Protein AF-A0A2U9B6N7-F1 (afdb_monomer_lite)

Structure (mmCIF, N/CA/C/O backbone):
data_AF-A0A2U9B6N7-F1
#
_entry.id   AF-A0A2U9B6N7-F1
#
loop_
_atom_site.group_PDB
_atom_site.id
_atom_site.type_symbol
_atom_site.label_atom_id
_atom_site.label_alt_id
_atom_site.label_comp_id
_atom_site.label_asym_id
_atom_site.label_entity_id
_atom_site.label_seq_id
_atom_site.pdbx_PDB_ins_code
_atom_site.Cartn_x
_atom_site.Cartn_y
_atom_site.Cartn_z
_atom_site.occupancy
_atom_site.B_iso_or_equiv
_atom_site.auth_seq_id
_atom_site.auth_comp_id
_atom_site.auth_asym_id
_atom_site.auth_atom_id
_atom_site.pdbx_PDB_model_num
ATOM 1 N N . MET A 1 1 ? -20.238 10.735 61.712 1.00 56.22 1 MET A N 1
ATOM 2 C CA . MET A 1 1 ? -18.862 10.728 61.183 1.00 56.22 1 MET A CA 1
ATOM 3 C C . MET A 1 1 ? -18.743 9.948 59.866 1.00 56.22 1 MET A C 1
ATOM 5 O O . MET A 1 1 ? -18.235 10.516 58.925 1.00 56.22 1 MET A O 1
ATOM 9 N N . HIS A 1 2 ? -19.277 8.726 59.703 1.00 74.12 2 HIS A N 1
ATOM 10 C CA . HIS A 1 2 ? -19.082 7.949 58.452 1.00 74.12 2 HIS A CA 1
ATOM 11 C C . HIS A 1 2 ? -19.764 8.511 57.175 1.00 74.12 2 HIS A C 1
ATOM 13 O O . HIS A 1 2 ? -19.309 8.262 56.062 1.00 74.12 2 HIS A O 1
ATOM 19 N N . TRP A 1 3 ? -20.849 9.276 57.319 1.00 66.62 3 TRP A N 1
ATOM 20 C CA . TRP A 1 3 ? -21.621 9.806 56.185 1.00 66.62 3 TRP A CA 1
ATOM 21 C C . TRP A 1 3 ? -20.967 11.002 55.481 1.00 66.62 3 TRP A C 1
ATOM 23 O O . TRP A 1 3 ? -21.223 11.229 54.301 1.00 66.62 3 TRP A O 1
ATOM 33 N N . GLU A 1 4 ? -20.111 11.747 56.179 1.00 82.00 4 GLU A N 1
ATOM 34 C CA . GLU A 1 4 ? -19.397 12.893 55.603 1.00 82.00 4 GLU A CA 1
ATOM 35 C C . GLU A 1 4 ? -18.281 12.420 54.666 1.00 82.00 4 GLU A C 1
ATOM 37 O O . GLU A 1 4 ? -18.179 12.917 53.545 1.00 82.00 4 GLU A O 1
ATOM 42 N N . ASP A 1 5 ? -17.544 11.378 55.062 1.00 85.56 5 ASP A N 1
ATOM 43 C CA . ASP A 1 5 ? -16.516 10.742 54.228 1.00 85.56 5 ASP A CA 1
ATOM 44 C C . ASP A 1 5 ? -17.114 10.113 52.960 1.00 85.56 5 ASP A C 1
ATOM 46 O O . ASP A 1 5 ? -16.542 10.210 51.872 1.00 85.56 5 ASP A O 1
ATOM 50 N N . LEU A 1 6 ? -18.297 9.495 53.073 1.00 87.06 6 LEU A N 1
ATOM 51 C CA . LEU A 1 6 ? -18.994 8.917 51.924 1.00 87.06 6 LEU A CA 1
ATOM 52 C C . LEU A 1 6 ? -19.470 10.005 50.951 1.00 87.06 6 LEU A C 1
ATOM 54 O O . LEU A 1 6 ? -19.265 9.870 49.746 1.00 87.06 6 LEU A O 1
ATOM 58 N N . SER A 1 7 ? -20.044 11.099 51.459 1.00 85.62 7 SER A N 1
ATOM 59 C CA . SER A 1 7 ? -20.439 12.246 50.631 1.00 85.62 7 SER A CA 1
ATOM 60 C C . SER A 1 7 ? -19.244 12.894 49.932 1.00 85.62 7 SER A C 1
ATOM 62 O O . SER A 1 7 ? -19.334 13.221 48.750 1.00 85.62 7 SER A O 1
ATOM 64 N N . GLN A 1 8 ? -18.104 13.032 50.618 1.00 88.25 8 GLN A N 1
ATOM 65 C CA . GLN A 1 8 ? -16.874 13.532 49.998 1.00 88.25 8 GLN A CA 1
ATOM 66 C C . GLN A 1 8 ? -16.381 12.599 48.889 1.00 88.25 8 GLN A C 1
ATOM 68 O O . GLN A 1 8 ? -16.029 13.065 47.806 1.00 88.25 8 GLN A O 1
ATOM 73 N N . ARG A 1 9 ? -16.424 11.280 49.112 1.00 88.94 9 ARG A N 1
ATOM 74 C CA . ARG A 1 9 ? -16.011 10.293 48.110 1.00 88.94 9 ARG A CA 1
ATOM 75 C C . ARG A 1 9 ? -16.927 10.270 46.886 1.00 88.94 9 ARG A C 1
ATOM 77 O O . ARG A 1 9 ? -16.434 10.096 45.774 1.00 88.94 9 ARG A O 1
ATOM 84 N N . ILE A 1 10 ? -18.234 10.449 47.073 1.00 90.44 10 ILE A N 1
ATOM 85 C CA . ILE A 1 10 ? -19.200 10.552 45.969 1.00 90.44 10 ILE A CA 1
ATOM 86 C C . ILE A 1 10 ? -18.919 11.814 45.145 1.00 90.44 10 ILE A C 1
ATOM 88 O O . ILE A 1 10 ? -18.762 11.714 43.931 1.00 90.44 10 ILE A O 1
ATOM 92 N N . ALA A 1 11 ? -18.747 12.968 45.795 1.00 92.50 11 ALA A N 1
ATOM 93 C CA . ALA A 1 11 ? -18.439 14.222 45.107 1.00 92.50 11 ALA A CA 1
ATOM 94 C C . ALA A 1 11 ? -17.111 14.156 44.325 1.00 92.50 11 ALA A C 1
ATOM 96 O O . ALA A 1 11 ? -16.994 14.696 43.224 1.00 92.50 11 ALA A O 1
ATOM 97 N N . GLU A 1 12 ? -16.106 13.467 44.867 1.00 93.00 12 GLU A N 1
ATOM 98 C CA . GLU A 1 12 ? -14.826 13.255 44.188 1.00 93.00 12 GLU A CA 1
ATOM 99 C C . GLU A 1 12 ? -14.963 12.357 42.947 1.00 93.00 12 GLU A C 1
ATOM 101 O O . GLU A 1 12 ? -14.385 12.654 41.897 1.00 93.00 12 GLU A O 1
ATOM 106 N N . LEU A 1 13 ? -15.767 11.293 43.036 1.00 89.12 13 LEU A N 1
ATOM 107 C CA . LEU A 1 13 ? -16.041 10.399 41.909 1.00 89.12 13 LEU A CA 1
ATOM 108 C C . LEU A 1 13 ? -16.850 11.092 40.806 1.00 89.12 13 LEU A C 1
ATOM 110 O O . LEU A 1 13 ? -16.505 10.963 39.631 1.00 89.12 13 LEU A O 1
ATOM 114 N N . GLU A 1 14 ? -17.867 11.874 41.166 1.00 89.31 14 GLU A N 1
ATOM 115 C CA . GLU A 1 14 ? -18.653 12.665 40.210 1.00 89.31 14 GLU A CA 1
ATOM 116 C C . GLU A 1 14 ? -17.779 13.694 39.484 1.00 89.31 14 GLU A C 1
ATOM 118 O O . GLU A 1 14 ? -17.882 13.860 38.265 1.00 89.31 14 GLU A O 1
ATOM 123 N N . LYS A 1 15 ? -16.848 14.336 40.202 1.00 93.00 15 LYS A N 1
ATOM 124 C CA . LYS A 1 15 ? -15.884 15.269 39.609 1.00 93.00 15 LYS A CA 1
ATOM 125 C C . LYS A 1 15 ? -14.954 14.572 38.612 1.00 93.00 15 LYS A C 1
ATOM 127 O O . LYS A 1 15 ? -14.756 15.084 37.510 1.00 93.00 15 LYS A O 1
ATOM 132 N N . GLN A 1 16 ? -14.418 13.399 38.957 1.00 85.06 16 GLN A N 1
ATOM 133 C CA . GLN A 1 16 ? -13.582 12.619 38.037 1.00 85.06 16 GLN A CA 1
ATOM 134 C C . GLN A 1 16 ? -14.352 12.154 36.797 1.00 85.06 16 GLN A C 1
ATOM 136 O O . GLN A 1 16 ? -13.809 12.168 35.687 1.00 85.06 16 GLN A O 1
ATOM 141 N N . GLU A 1 17 ? -15.613 11.750 36.955 1.00 85.19 17 GLU A N 1
ATOM 142 C CA . GLU A 1 17 ? -16.447 11.344 35.827 1.00 85.19 17 GLU A CA 1
ATOM 143 C C . GLU A 1 17 ? -16.736 12.528 34.896 1.00 85.19 17 GLU A C 1
ATOM 145 O O . GLU A 1 17 ? -16.631 12.397 33.671 1.00 85.19 17 GLU A O 1
ATOM 150 N N . GLN A 1 18 ? -17.014 13.703 35.464 1.00 85.19 18 GLN A N 1
ATOM 151 C CA . GLN A 1 18 ? -17.236 14.921 34.696 1.00 85.19 18 GLN A CA 1
ATOM 152 C C . GLN A 1 18 ? -15.977 15.339 33.926 1.00 85.19 18 GLN A C 1
ATOM 154 O O . GLN A 1 18 ? -16.055 15.610 32.729 1.00 85.19 18 GLN A O 1
ATOM 159 N N . GLU A 1 19 ? -14.798 15.294 34.552 1.00 85.56 19 GLU A N 1
ATOM 160 C CA . GLU A 1 19 ? -13.525 15.558 33.869 1.00 85.56 19 GLU A CA 1
ATOM 161 C C . GLU A 1 19 ? -13.250 14.554 32.739 1.00 85.56 19 GLU A C 1
ATOM 163 O O . GLU A 1 19 ? -12.791 14.942 31.660 1.00 85.56 19 GLU A O 1
ATOM 168 N N . ARG A 1 20 ? -13.569 13.265 32.930 1.00 81.81 20 ARG A N 1
ATOM 169 C CA . ARG A 1 20 ? -13.473 12.258 31.859 1.00 81.81 20 ARG A CA 1
ATOM 170 C C . ARG A 1 20 ? -14.426 12.551 30.703 1.00 81.81 20 ARG A C 1
ATOM 172 O O . ARG A 1 20 ? -14.023 12.397 29.549 1.00 81.81 20 ARG A O 1
ATOM 179 N N . ARG A 1 21 ? -15.667 12.956 30.988 1.00 80.31 21 ARG A N 1
ATOM 180 C CA . ARG A 1 21 ? -16.658 13.312 29.958 1.00 80.31 21 ARG A CA 1
ATOM 181 C C . ARG A 1 21 ? -16.218 14.538 29.166 1.00 80.31 21 ARG A C 1
ATOM 183 O O . ARG A 1 21 ? -16.304 14.512 27.943 1.00 80.31 21 ARG A O 1
ATOM 190 N N . GLU A 1 22 ? -15.697 15.568 29.826 1.00 82.44 22 GLU A N 1
ATOM 191 C CA . GLU A 1 22 ? -15.183 16.762 29.147 1.00 82.44 22 GLU A CA 1
ATOM 192 C C . GLU A 1 22 ? -13.950 16.444 28.286 1.00 82.44 22 GLU A C 1
ATOM 194 O O . GLU A 1 22 ? -13.902 16.830 27.119 1.00 82.44 22 GLU A O 1
ATOM 199 N N . ARG A 1 23 ? -13.002 15.630 28.775 1.00 78.81 23 ARG A N 1
ATOM 200 C CA . ARG A 1 23 ? -11.860 15.170 27.956 1.00 78.81 23 ARG A CA 1
ATOM 201 C C . ARG A 1 23 ? -12.298 14.363 26.731 1.00 78.81 23 ARG A C 1
ATOM 203 O O . ARG A 1 23 ? -11.727 14.528 25.655 1.00 78.81 23 ARG A O 1
ATOM 210 N N . ALA A 1 24 ? -13.317 13.513 26.871 1.00 76.81 24 ALA A N 1
ATOM 211 C CA . ALA A 1 24 ? -13.863 12.744 25.754 1.00 76.81 24 ALA A CA 1
ATOM 212 C C . ALA A 1 24 ? -14.552 13.640 24.709 1.00 76.81 24 ALA A C 1
ATOM 214 O O . ALA A 1 24 ? -14.379 13.421 23.510 1.00 76.81 24 ALA A O 1
ATOM 215 N N . LYS A 1 25 ? -15.283 14.678 25.144 1.00 80.94 25 LYS A N 1
ATOM 216 C CA . LYS A 1 25 ? -15.887 15.675 24.244 1.00 80.94 25 LYS A CA 1
ATOM 217 C C . LYS A 1 25 ? -14.822 16.450 23.470 1.00 80.94 25 LYS A C 1
ATOM 219 O O . LYS A 1 25 ? -14.916 16.531 22.248 1.00 80.94 25 LYS A O 1
ATOM 224 N N . VAL A 1 26 ? -13.783 16.944 24.151 1.00 75.81 26 VAL A N 1
ATOM 225 C CA . VAL A 1 26 ? -12.665 17.666 23.513 1.00 75.81 26 VAL A CA 1
ATOM 226 C C . VAL A 1 26 ? -11.971 16.783 22.472 1.00 75.81 26 VAL A C 1
ATOM 228 O O . VAL A 1 26 ? -11.793 17.209 21.332 1.00 75.81 26 VAL A O 1
ATOM 231 N N . SER A 1 27 ? -11.684 15.522 22.815 1.00 72.12 27 SER A N 1
ATOM 232 C CA . SER A 1 27 ? -11.097 14.549 21.883 1.00 72.12 27 SER A CA 1
ATOM 233 C C . SER A 1 27 ? -11.971 14.332 20.641 1.00 72.12 27 SER A C 1
ATOM 235 O O . SER A 1 27 ? -11.459 14.295 19.524 1.00 72.12 27 SER A O 1
ATOM 237 N N . HIS A 1 28 ? -13.290 14.208 20.815 1.00 73.56 28 HIS A N 1
ATOM 238 C CA . HIS A 1 28 ? -14.216 13.979 19.706 1.00 73.56 28 HIS A CA 1
ATOM 239 C C . HIS A 1 28 ? -14.343 15.210 18.794 1.00 73.56 28 HIS A C 1
ATOM 241 O O . HIS A 1 28 ? -14.429 15.078 17.572 1.00 73.56 28 HIS A O 1
ATOM 247 N N . GLU A 1 29 ? -14.327 16.422 19.351 1.00 73.44 29 GLU A N 1
ATOM 248 C CA . GLU A 1 29 ? -14.335 17.639 18.539 1.00 73.44 29 GLU A CA 1
ATOM 249 C C . GLU A 1 29 ? -13.024 17.846 17.767 1.00 73.44 29 GLU A C 1
ATOM 251 O O . GLU A 1 29 ? -13.049 18.274 16.612 1.00 73.44 29 GLU A O 1
ATOM 256 N N . GLU A 1 30 ? -11.870 17.548 18.370 1.00 75.38 30 GLU A N 1
ATOM 257 C CA . GLU A 1 30 ? -10.572 17.592 17.685 1.00 75.38 30 GLU A CA 1
ATOM 258 C C . GLU A 1 30 ? -10.504 16.586 16.532 1.00 75.38 30 GLU A C 1
ATOM 260 O O . GLU A 1 30 ? -10.050 16.925 15.436 1.00 75.38 30 GLU A O 1
ATOM 265 N N . GLU A 1 31 ? -11.015 15.374 16.739 1.00 75.94 31 GLU A N 1
ATOM 266 C CA . GLU A 1 31 ? -11.088 14.345 15.705 1.00 75.94 31 GLU A CA 1
ATOM 267 C C . GLU A 1 31 ? -12.045 14.748 14.574 1.00 75.94 31 GLU A C 1
ATOM 269 O O . GLU A 1 31 ? -11.700 14.633 13.396 1.00 75.94 31 GLU A O 1
ATOM 274 N N . GLN A 1 32 ? -13.192 15.356 14.896 1.00 73.38 32 GLN A N 1
ATOM 275 C CA . GLN A 1 32 ? -14.078 15.948 13.891 1.00 73.38 32 GLN A CA 1
ATOM 276 C C . GLN A 1 32 ? -13.417 17.090 13.109 1.00 73.38 32 GLN A C 1
ATOM 278 O O . GLN A 1 32 ? -13.633 17.205 11.901 1.00 73.38 32 GLN A O 1
ATOM 283 N N . ARG A 1 33 ? -12.613 17.943 13.757 1.00 75.44 33 ARG A N 1
ATOM 284 C CA . ARG A 1 33 ? -11.852 19.005 13.074 1.00 75.44 33 ARG A CA 1
ATOM 285 C C . ARG A 1 33 ? -10.797 18.410 12.137 1.00 75.44 33 ARG A C 1
ATOM 287 O O . ARG A 1 33 ? -10.686 18.864 10.998 1.00 75.44 33 ARG A O 1
ATOM 294 N N . ARG A 1 34 ? -10.090 17.358 12.563 1.00 77.69 34 ARG A N 1
ATOM 295 C CA . ARG A 1 34 ? -9.124 16.620 11.727 1.00 77.69 34 ARG A CA 1
ATOM 296 C C . ARG A 1 34 ? -9.793 15.960 10.522 1.00 77.69 34 ARG A C 1
ATOM 298 O O . ARG A 1 34 ? -9.298 16.102 9.407 1.00 77.69 34 ARG A O 1
ATOM 305 N N . LEU A 1 35 ? -10.940 15.310 10.718 1.00 75.94 35 LEU A N 1
ATOM 306 C CA . LEU A 1 35 ? -11.709 14.689 9.636 1.00 75.94 35 LEU A CA 1
ATOM 307 C C . LEU A 1 35 ? -12.250 15.729 8.648 1.00 75.94 35 LEU A C 1
ATOM 309 O O . LEU A 1 35 ? -12.156 15.527 7.440 1.00 75.94 35 LEU A O 1
ATOM 313 N N . LYS A 1 36 ? -12.746 16.877 9.127 1.00 78.31 36 LYS A N 1
ATOM 314 C CA . LYS A 1 36 ? -13.162 17.991 8.256 1.00 78.31 36 LYS A CA 1
ATOM 315 C C . LYS A 1 36 ? -11.995 18.526 7.425 1.00 78.31 36 LYS A C 1
ATOM 317 O O . LYS A 1 36 ? -12.166 18.740 6.228 1.00 78.31 36 LYS A O 1
ATOM 322 N N . LEU A 1 37 ? -10.813 18.691 8.021 1.00 72.94 37 LEU A N 1
ATOM 323 C CA . LEU A 1 37 ? -9.617 19.136 7.301 1.00 72.94 37 LEU A CA 1
ATOM 324 C C . LEU A 1 37 ? -9.179 18.114 6.238 1.00 72.94 37 LEU A C 1
ATOM 326 O O . LEU A 1 37 ? -8.864 18.499 5.116 1.00 72.94 37 LEU A O 1
ATOM 330 N N . LEU A 1 38 ? -9.232 16.816 6.555 1.00 72.69 38 LEU A N 1
ATOM 331 C CA . LEU A 1 38 ? -8.925 15.734 5.615 1.00 72.69 38 LEU A CA 1
ATOM 332 C C . LEU A 1 38 ? -9.915 15.692 4.436 1.00 72.69 38 LEU A C 1
ATOM 334 O O . LEU A 1 38 ? -9.508 15.527 3.286 1.00 72.69 38 LEU A O 1
ATOM 338 N N . VAL A 1 39 ? -11.210 15.891 4.695 1.00 72.88 39 VAL A N 1
ATOM 339 C CA . VAL A 1 39 ? -12.248 15.965 3.650 1.00 72.88 39 VAL A CA 1
ATOM 340 C C . VAL A 1 39 ? -12.062 17.198 2.761 1.00 72.88 39 VAL A C 1
ATOM 342 O O . VAL A 1 39 ? -12.218 17.107 1.546 1.00 72.88 39 VAL A O 1
ATOM 345 N N . VAL A 1 40 ? -11.684 18.347 3.329 1.00 69.12 40 VAL A N 1
ATOM 346 C CA . VAL A 1 40 ? -11.372 19.556 2.547 1.00 69.12 40 VAL A CA 1
ATOM 347 C C . VAL A 1 40 ? -10.118 19.347 1.697 1.00 69.12 40 VAL A C 1
ATOM 349 O O . VAL A 1 40 ? -10.143 19.642 0.505 1.00 69.12 40 VAL A O 1
ATOM 352 N N . PHE A 1 41 ? -9.056 18.767 2.262 1.00 59.50 41 PHE A N 1
ATOM 353 C CA . PHE A 1 41 ? -7.813 18.476 1.542 1.00 59.50 41 PHE A CA 1
ATOM 354 C C . PHE A 1 41 ? -8.037 17.504 0.376 1.00 59.50 41 PHE A C 1
ATOM 356 O O . PHE A 1 41 ? -7.552 17.728 -0.732 1.00 59.50 41 PHE A O 1
ATOM 363 N N . THR A 1 42 ? -8.843 16.462 0.590 1.00 57.47 42 THR A N 1
ATOM 364 C CA . THR A 1 42 ? -9.205 15.513 -0.470 1.00 57.47 42 THR A CA 1
ATOM 365 C C . THR A 1 42 ? -10.103 16.159 -1.528 1.00 57.47 42 THR A C 1
ATOM 367 O O . THR A 1 42 ? -9.828 15.999 -2.714 1.00 57.47 42 THR A O 1
ATOM 370 N N . ARG A 1 43 ? -11.099 16.983 -1.164 1.00 55.12 43 ARG A N 1
ATOM 371 C CA . ARG A 1 43 ? -11.913 17.734 -2.147 1.00 55.12 43 ARG A CA 1
ATOM 372 C C . ARG A 1 43 ? -11.099 18.727 -2.978 1.00 55.12 43 ARG A C 1
ATOM 374 O O . ARG A 1 43 ? -11.343 18.841 -4.180 1.00 55.12 43 ARG A O 1
ATOM 381 N N . GLN A 1 44 ? -10.140 19.419 -2.363 1.00 53.28 44 GLN A N 1
ATOM 382 C CA . GLN A 1 44 ? -9.224 20.336 -3.046 1.00 53.28 44 GLN A CA 1
ATOM 383 C C . GLN A 1 44 ? -8.265 19.572 -3.979 1.00 53.28 44 GLN A C 1
ATOM 385 O O . GLN A 1 44 ? -7.959 20.051 -5.070 1.00 53.28 44 GLN A O 1
ATOM 390 N N . GLY A 1 45 ? -7.838 18.364 -3.591 1.00 52.91 45 GLY A N 1
ATOM 391 C CA . GLY A 1 45 ? -7.035 17.461 -4.421 1.00 52.91 45 GLY A CA 1
ATOM 392 C C . GLY A 1 45 ? -7.794 16.892 -5.624 1.00 52.91 45 GLY A C 1
ATOM 393 O O . GLY A 1 45 ? -7.226 16.803 -6.707 1.00 52.91 45 GLY A O 1
ATOM 394 N N . PHE A 1 46 ? -9.092 16.597 -5.476 1.00 46.94 46 PHE A N 1
ATOM 395 C CA . PHE A 1 46 ? -9.946 16.119 -6.574 1.00 46.94 46 PHE A CA 1
ATOM 396 C C . PHE A 1 46 ? -10.319 17.213 -7.592 1.00 46.94 46 PHE A C 1
ATOM 398 O O . PHE A 1 46 ? -10.592 16.890 -8.738 1.00 46.94 46 PHE A O 1
ATOM 405 N N . HIS A 1 47 ? -10.290 18.503 -7.231 1.00 46.72 47 HIS A N 1
ATOM 406 C CA . HIS A 1 47 ? -10.474 19.598 -8.205 1.00 46.72 47 HIS A CA 1
ATOM 407 C C . HIS A 1 47 ? -9.167 20.031 -8.887 1.00 46.72 47 HIS A C 1
ATOM 409 O O . HIS A 1 47 ? -9.200 20.776 -9.862 1.00 46.72 47 HIS A O 1
ATOM 415 N N . ASN A 1 48 ? -8.017 19.535 -8.421 1.00 49.94 48 ASN A N 1
ATOM 416 C CA . ASN A 1 48 ? -6.730 19.672 -9.097 1.00 49.94 48 ASN A CA 1
ATOM 417 C C . ASN A 1 48 ? -6.413 18.401 -9.888 1.00 49.94 48 ASN A C 1
ATOM 419 O O . ASN A 1 48 ? -5.329 17.824 -9.767 1.00 49.94 48 ASN A O 1
ATOM 423 N N . HIS A 1 49 ? -7.332 17.989 -10.764 1.00 46.59 49 HIS A N 1
ATOM 424 C CA . HIS A 1 49 ? -6.906 17.302 -11.974 1.00 46.59 49 HIS A CA 1
ATOM 425 C C . HIS A 1 49 ? -6.005 18.289 -12.715 1.00 46.59 49 HIS A C 1
ATOM 427 O O . HIS A 1 49 ? -6.471 19.141 -13.467 1.00 46.59 49 HIS A O 1
ATOM 433 N N . ARG A 1 50 ? -4.702 18.241 -12.411 1.00 49.09 50 ARG A N 1
ATOM 434 C CA . ARG A 1 50 ? -3.664 18.884 -13.203 1.00 49.09 50 ARG A CA 1
ATOM 435 C C . ARG A 1 50 ? -3.955 18.433 -14.626 1.00 49.09 50 ARG A C 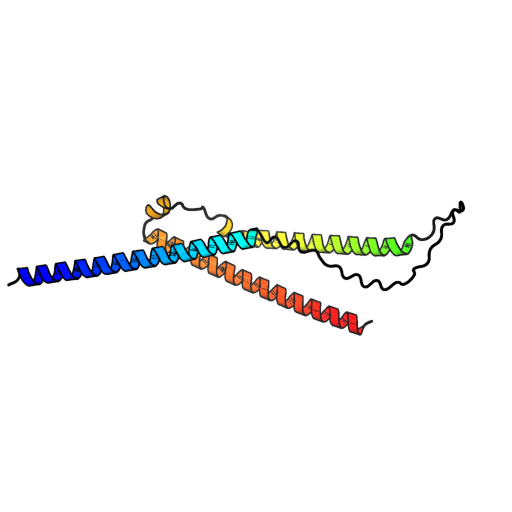1
ATOM 437 O O . ARG A 1 50 ? -3.719 17.272 -14.956 1.00 49.09 50 ARG A O 1
ATOM 444 N N . ASN A 1 51 ? -4.482 19.333 -15.450 1.00 53.59 51 ASN A N 1
ATOM 445 C CA . ASN A 1 51 ? -4.314 19.244 -16.886 1.00 53.59 51 ASN A CA 1
ATOM 446 C C . ASN A 1 51 ? -2.809 19.361 -17.083 1.00 53.59 51 ASN A C 1
ATOM 448 O O . ASN A 1 51 ? -2.272 20.454 -17.242 1.00 53.59 51 ASN A O 1
ATOM 452 N N . LEU A 1 52 ? -2.117 18.234 -16.919 1.00 57.38 52 LEU A N 1
ATOM 453 C CA . LEU A 1 52 ? -0.706 18.099 -17.182 1.00 57.38 52 LEU A CA 1
ATOM 454 C C . LEU A 1 52 ? -0.604 18.187 -18.704 1.00 57.38 52 LEU A C 1
ATOM 456 O O . LEU A 1 52 ? -0.555 17.180 -19.403 1.00 57.38 52 LEU A O 1
ATOM 460 N N . GLN A 1 53 ? -0.692 19.412 -19.224 1.00 60.28 53 GLN A N 1
ATOM 461 C CA . GLN A 1 53 ? -0.267 19.715 -20.571 1.00 60.28 53 GLN A CA 1
ATOM 462 C C . GLN A 1 53 ? 1.207 19.339 -20.590 1.00 60.28 53 GLN A C 1
ATOM 464 O O . GLN A 1 53 ? 2.045 19.981 -19.959 1.00 60.28 53 GLN A O 1
ATOM 469 N N . LEU A 1 54 ? 1.493 18.199 -21.211 1.00 59.06 54 LEU A N 1
ATOM 470 C CA . LEU A 1 54 ? 2.846 17.785 -21.516 1.00 59.06 54 LEU A CA 1
ATOM 471 C C . LEU A 1 54 ? 3.400 18.860 -22.448 1.00 59.06 54 LEU A C 1
ATOM 473 O O . LEU A 1 54 ? 3.091 18.874 -23.639 1.00 59.06 54 LEU A O 1
ATOM 477 N N . CYS A 1 55 ? 4.158 19.801 -21.891 1.00 50.69 55 CYS A N 1
ATOM 478 C CA . CYS A 1 55 ? 4.918 20.755 -22.677 1.00 50.69 55 CYS A CA 1
ATOM 479 C C . CYS A 1 55 ? 6.012 19.966 -23.398 1.00 50.69 55 CYS A C 1
ATOM 481 O O . CYS A 1 55 ? 7.102 19.761 -22.866 1.00 50.69 55 CYS A O 1
ATOM 483 N N . PHE A 1 56 ? 5.709 19.484 -24.601 1.00 49.97 56 PHE A N 1
ATOM 484 C CA . PHE A 1 56 ? 6.734 19.062 -25.540 1.00 49.97 56 PHE A CA 1
ATOM 485 C C . PHE A 1 56 ? 7.507 20.315 -25.938 1.00 49.97 56 PHE A C 1
ATOM 487 O O . PHE A 1 56 ? 7.046 21.112 -26.752 1.00 49.97 56 PHE A O 1
ATOM 494 N N . ILE A 1 57 ? 8.676 20.513 -25.335 1.00 49.25 57 ILE A N 1
ATOM 495 C CA . ILE A 1 57 ? 9.645 21.487 -25.828 1.00 49.25 57 ILE A CA 1
ATOM 496 C C . ILE A 1 57 ? 10.250 20.858 -27.080 1.00 49.25 57 ILE A C 1
ATOM 498 O O . ILE A 1 57 ? 11.259 20.158 -27.020 1.00 49.25 57 ILE A O 1
ATOM 502 N N . ASN A 1 58 ? 9.585 21.060 -28.214 1.00 46.38 58 ASN A N 1
ATOM 503 C CA . ASN A 1 58 ? 10.196 20.802 -29.499 1.00 46.38 58 ASN A CA 1
ATOM 504 C C . ASN A 1 58 ? 11.206 21.925 -29.748 1.00 46.38 58 ASN A C 1
ATOM 506 O O . ASN A 1 58 ? 10.833 23.015 -30.170 1.00 46.38 58 ASN A O 1
ATOM 510 N N . LYS A 1 59 ? 12.485 21.683 -29.449 1.00 51.28 59 LYS A N 1
ATOM 511 C CA . LYS A 1 59 ? 13.575 22.502 -29.990 1.00 51.28 59 LYS A CA 1
ATOM 512 C C . LYS A 1 59 ? 13.820 22.073 -31.439 1.00 51.28 59 LYS A C 1
ATOM 514 O O . LYS A 1 59 ? 14.866 21.515 -31.749 1.00 51.28 59 LYS A O 1
ATOM 519 N N . SER A 1 60 ? 12.831 22.264 -32.308 1.00 46.88 60 SER A N 1
ATOM 520 C CA . SER A 1 60 ? 13.102 22.333 -33.741 1.00 46.88 60 SER A CA 1
ATOM 521 C C . SER A 1 60 ? 13.535 23.760 -34.018 1.00 46.88 60 SER A C 1
ATOM 523 O O . SER A 1 60 ? 12.711 24.629 -34.278 1.00 46.88 60 SER A O 1
ATOM 525 N N . ASP A 1 61 ? 14.832 23.986 -33.864 1.00 46.19 61 ASP A N 1
ATOM 526 C CA . ASP A 1 61 ? 15.515 25.073 -34.542 1.00 46.19 61 ASP A CA 1
ATOM 527 C C . ASP A 1 61 ? 15.602 24.647 -36.013 1.00 46.19 61 ASP A C 1
ATOM 529 O O . ASP A 1 61 ? 16.350 23.735 -36.367 1.00 46.19 61 ASP A O 1
ATOM 533 N N . SER A 1 62 ? 14.701 25.166 -36.836 1.00 44.53 62 SER A N 1
ATOM 534 C CA . SER A 1 62 ? 14.784 25.054 -38.289 1.00 44.53 62 SER A CA 1
ATOM 535 C C . SER A 1 62 ? 14.273 26.371 -38.836 1.00 44.53 62 SER A C 1
ATOM 537 O O . SER A 1 62 ? 13.067 26.588 -38.952 1.00 44.53 62 SER A O 1
ATOM 539 N N . GLU A 1 63 ? 15.232 27.258 -39.064 1.00 45.53 63 GLU A N 1
ATOM 540 C CA . GLU A 1 63 ? 15.097 28.475 -39.848 1.00 45.53 63 GLU A CA 1
ATOM 541 C C . GLU A 1 63 ? 14.489 28.140 -41.219 1.00 45.53 63 GLU A C 1
ATOM 543 O O . GLU A 1 63 ? 14.836 27.118 -41.811 1.00 45.53 63 GLU A O 1
ATOM 548 N N . ASP A 1 64 ? 13.508 28.938 -41.646 1.00 40.12 64 ASP A N 1
ATOM 549 C CA . ASP A 1 64 ? 13.427 29.552 -42.980 1.00 40.12 64 ASP A CA 1
ATOM 550 C C . ASP A 1 64 ? 12.037 30.191 -43.152 1.00 40.12 64 ASP A C 1
ATOM 552 O O . ASP A 1 64 ? 11.038 29.547 -43.478 1.00 40.12 64 ASP A O 1
ATOM 556 N N . GLU A 1 65 ? 11.986 31.498 -42.894 1.00 45.19 65 GLU A N 1
ATOM 557 C CA . GLU A 1 65 ? 10.978 32.412 -43.428 1.00 45.19 65 GLU A CA 1
ATOM 558 C C . GLU A 1 65 ? 11.508 32.935 -44.766 1.00 45.19 65 GLU A C 1
ATOM 560 O O . GLU A 1 65 ? 12.463 33.704 -44.774 1.00 45.19 65 GLU A O 1
ATOM 565 N N . GLU A 1 66 ? 10.885 32.561 -45.882 1.00 40.97 66 GLU A N 1
ATOM 566 C CA . GLU A 1 66 ? 10.585 33.520 -46.949 1.00 40.97 66 GLU A CA 1
ATOM 567 C C . GLU A 1 66 ? 9.536 32.949 -47.911 1.00 40.97 66 GLU A C 1
ATOM 569 O O . GLU A 1 66 ? 9.636 31.835 -48.428 1.00 40.97 66 GLU A O 1
ATOM 574 N N . GLY A 1 67 ? 8.469 33.723 -48.104 1.00 35.38 67 GLY A N 1
ATOM 575 C CA . GLY A 1 67 ? 7.313 33.337 -48.894 1.00 35.38 67 GLY A CA 1
ATOM 576 C C . GLY A 1 67 ? 7.527 33.375 -50.406 1.00 35.38 67 GLY A C 1
ATOM 577 O O . GLY A 1 67 ? 8.433 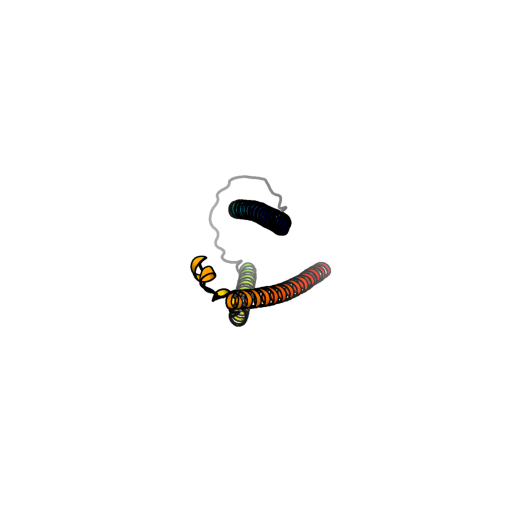34.010 -50.931 1.00 35.38 67 GLY A O 1
ATOM 578 N N . SER A 1 68 ? 6.609 32.739 -51.127 1.00 31.95 68 SER A N 1
ATOM 579 C CA . SER A 1 68 ? 5.837 33.341 -52.224 1.00 31.95 68 SER A CA 1
ATOM 580 C C . SER A 1 68 ? 5.090 32.251 -52.987 1.00 31.95 68 SER A C 1
ATOM 582 O O . SER A 1 68 ? 5.621 31.192 -53.317 1.00 31.95 68 SER A O 1
ATOM 584 N N . ASP A 1 69 ? 3.819 32.525 -53.259 1.00 39.75 69 ASP A N 1
ATOM 585 C CA . ASP A 1 69 ? 2.981 31.755 -54.165 1.00 39.75 69 ASP A CA 1
ATOM 586 C C . ASP A 1 69 ? 3.661 31.531 -55.523 1.00 39.75 69 ASP A C 1
ATOM 588 O O . ASP A 1 69 ? 4.003 32.480 -56.227 1.00 39.75 69 ASP A O 1
ATOM 592 N N . THR A 1 70 ? 3.740 30.279 -55.975 1.00 35.66 70 THR A N 1
ATOM 593 C CA . THR A 1 70 ? 3.546 29.969 -57.399 1.00 35.66 70 THR A CA 1
ATOM 594 C C . THR A 1 70 ? 3.086 28.528 -57.608 1.00 35.66 70 THR A C 1
ATOM 596 O O . THR A 1 70 ? 3.813 27.550 -57.473 1.00 35.66 70 THR A O 1
ATOM 599 N N . LYS A 1 71 ? 1.819 28.420 -57.999 1.00 51.94 71 LYS A N 1
ATOM 600 C CA . LYS A 1 71 ? 1.167 27.252 -58.590 1.00 51.94 71 LYS A CA 1
ATOM 601 C C . LYS A 1 71 ? 1.798 26.913 -59.945 1.00 51.94 71 LYS A C 1
ATOM 603 O O . LYS A 1 71 ? 1.575 27.687 -60.869 1.00 51.94 71 LYS A O 1
ATOM 608 N N . VAL A 1 72 ? 2.414 25.733 -60.113 1.00 32.53 72 VAL A N 1
ATOM 609 C CA . VAL A 1 72 ? 2.468 24.997 -61.402 1.00 32.53 72 VAL A CA 1
ATOM 610 C C . VAL A 1 72 ? 2.474 23.468 -61.186 1.00 32.53 72 VAL A C 1
ATOM 612 O O . VAL A 1 72 ? 2.938 22.948 -60.181 1.00 32.53 72 VAL A O 1
ATOM 615 N N . SER A 1 73 ? 1.861 22.805 -62.167 1.00 39.00 73 SER A N 1
ATOM 616 C CA . SER A 1 73 ? 1.445 21.417 -62.388 1.00 39.00 73 SER A CA 1
ATOM 617 C C . SER A 1 73 ? 2.426 20.248 -62.206 1.00 39.00 73 SER A C 1
ATOM 619 O O . SER A 1 73 ? 3.610 20.370 -62.484 1.00 39.00 73 SER A O 1
ATOM 621 N N . MET A 1 74 ? 1.797 19.083 -61.963 1.00 40.91 74 MET A N 1
ATOM 622 C CA . MET A 1 74 ? 2.097 17.708 -62.421 1.00 40.91 74 MET A CA 1
ATOM 623 C C . MET A 1 74 ? 3.553 17.222 -62.448 1.00 40.91 74 MET A C 1
ATOM 625 O O . MET A 1 74 ? 4.360 17.650 -63.263 1.00 40.91 74 MET A O 1
ATOM 629 N N . GLY A 1 75 ? 3.792 16.128 -61.722 1.00 33.59 75 GLY A N 1
ATOM 630 C CA . GLY A 1 75 ? 4.913 15.230 -61.981 1.00 33.59 75 GLY A CA 1
ATOM 631 C C . GLY A 1 75 ? 4.884 13.996 -61.084 1.00 33.59 75 GLY A C 1
ATOM 632 O O . GLY A 1 75 ? 5.115 14.084 -59.887 1.00 33.59 75 GLY A O 1
ATOM 633 N N . THR A 1 76 ? 4.566 12.851 -61.680 1.00 45.88 76 THR A N 1
ATOM 634 C CA . THR A 1 76 ? 4.615 11.490 -61.133 1.00 45.88 76 THR A CA 1
ATOM 635 C C . THR A 1 76 ? 5.921 11.162 -60.399 1.00 45.88 76 THR A C 1
ATOM 637 O O . THR A 1 76 ? 7.002 11.369 -60.943 1.00 45.88 76 THR A O 1
ATOM 640 N N . GLY A 1 77 ? 5.817 10.513 -59.235 1.00 34.06 77 GLY A N 1
ATOM 641 C CA . GLY A 1 77 ? 6.929 9.780 -58.626 1.00 34.06 77 GLY A CA 1
ATOM 642 C C . GLY A 1 77 ? 6.574 9.166 -57.267 1.00 34.06 77 GLY A C 1
ATOM 643 O O . GLY A 1 77 ? 6.599 9.876 -56.266 1.00 34.06 77 GLY A O 1
ATOM 644 N N . PRO A 1 78 ? 6.261 7.860 -57.179 1.00 54.00 78 PRO A N 1
ATOM 645 C CA . PRO A 1 78 ? 6.160 7.158 -55.910 1.00 54.00 78 PRO A CA 1
ATOM 646 C C . PRO A 1 78 ? 7.544 6.595 -55.589 1.00 54.00 78 PRO A C 1
ATOM 648 O O . PRO A 1 78 ? 7.869 5.505 -56.039 1.00 54.00 78 PRO A O 1
ATOM 651 N N . ASN A 1 79 ? 8.404 7.330 -54.884 1.00 50.62 79 ASN A N 1
ATOM 652 C CA . ASN A 1 79 ? 9.653 6.729 -54.411 1.00 50.62 79 ASN A CA 1
ATOM 653 C C . ASN A 1 79 ? 10.234 7.471 -53.208 1.00 50.62 79 ASN A C 1
ATOM 655 O O . ASN A 1 79 ? 10.932 8.470 -53.341 1.00 50.62 79 ASN A O 1
ATOM 659 N N . GLY A 1 80 ? 9.944 6.942 -52.019 1.00 45.75 80 GLY A N 1
ATOM 660 C CA . GLY A 1 80 ? 10.529 7.411 -50.764 1.00 45.75 80 GLY A CA 1
ATOM 661 C C . GLY A 1 80 ? 9.968 6.736 -49.509 1.00 45.75 80 GLY A C 1
ATOM 662 O O . GLY A 1 80 ? 9.874 7.379 -48.473 1.00 45.75 80 GLY A O 1
ATOM 663 N N . CYS A 1 81 ? 9.540 5.467 -49.569 1.00 48.28 81 CYS A N 1
ATOM 664 C CA . CYS A 1 81 ? 8.784 4.840 -48.469 1.00 48.28 81 CYS A CA 1
ATOM 665 C C . CYS A 1 81 ? 9.597 3.992 -47.472 1.00 48.28 81 CYS A C 1
ATOM 667 O O . CYS A 1 81 ? 9.017 3.480 -46.518 1.00 48.28 81 CYS A O 1
ATOM 669 N N . HIS A 1 82 ? 10.916 3.835 -47.616 1.00 50.28 82 HIS A N 1
ATOM 670 C CA . HIS A 1 82 ? 11.635 2.827 -46.815 1.00 50.28 82 HIS A CA 1
ATOM 671 C C . HIS A 1 82 ? 12.164 3.306 -45.451 1.00 50.28 82 HIS A C 1
ATOM 673 O O . HIS A 1 82 ? 12.304 2.493 -44.542 1.00 50.28 82 HIS A O 1
ATOM 679 N N . ALA A 1 83 ? 12.393 4.608 -45.245 1.00 52.25 83 ALA A N 1
ATOM 680 C CA . ALA A 1 83 ? 12.906 5.110 -43.960 1.00 52.25 83 ALA A CA 1
ATOM 681 C C . ALA A 1 83 ? 11.806 5.314 -42.896 1.00 52.25 83 ALA A C 1
ATOM 683 O O . ALA A 1 83 ? 12.060 5.174 -41.699 1.00 52.25 83 ALA A O 1
ATOM 684 N N . ALA A 1 84 ? 10.579 5.632 -43.323 1.00 57.78 84 ALA A N 1
ATOM 685 C CA . ALA A 1 84 ? 9.442 5.838 -42.424 1.00 57.78 84 ALA A CA 1
ATOM 686 C C . ALA A 1 84 ? 8.815 4.512 -41.952 1.00 57.78 84 ALA A C 1
ATOM 688 O O . ALA A 1 84 ? 8.364 4.430 -40.811 1.00 57.78 84 ALA A O 1
ATOM 689 N N . GLY A 1 85 ? 8.845 3.469 -42.796 1.00 64.06 85 GLY A N 1
ATOM 690 C CA . GLY A 1 85 ? 8.307 2.141 -42.479 1.00 64.06 85 GLY A CA 1
ATOM 691 C C . GLY A 1 85 ? 9.026 1.477 -41.305 1.00 64.06 85 GLY A C 1
ATOM 692 O O . GLY A 1 85 ? 8.389 1.141 -40.315 1.00 64.06 85 GLY A O 1
ATOM 693 N N . LEU A 1 86 ? 10.361 1.414 -41.343 1.00 70.81 86 LEU A N 1
ATOM 694 C CA . LEU A 1 86 ? 11.160 0.794 -40.276 1.00 70.81 86 LEU A CA 1
ATOM 695 C C . LEU A 1 86 ? 11.013 1.512 -38.925 1.00 70.81 86 LEU A C 1
ATOM 697 O O . LEU A 1 86 ? 10.882 0.865 -37.889 1.00 70.81 86 LEU A O 1
ATOM 701 N N . LYS A 1 87 ? 10.985 2.853 -38.909 1.00 78.88 87 LYS A N 1
ATOM 702 C CA . LYS A 1 87 ? 10.759 3.625 -37.671 1.00 78.88 87 LYS A CA 1
ATOM 703 C C . LYS A 1 87 ? 9.371 3.361 -37.090 1.00 78.88 87 LYS A C 1
ATOM 705 O O . LYS A 1 87 ? 9.230 3.206 -35.877 1.00 78.88 87 LYS A O 1
ATOM 710 N N . GLN A 1 88 ? 8.359 3.286 -37.952 1.00 82.62 88 GLN A N 1
ATOM 711 C CA . GLN A 1 88 ? 6.995 2.974 -37.550 1.00 82.62 88 GLN A CA 1
ATOM 712 C C . GLN A 1 88 ? 6.883 1.536 -37.027 1.00 82.62 88 GLN A C 1
ATOM 714 O O . GLN A 1 88 ? 6.268 1.317 -35.987 1.00 82.62 88 GLN A O 1
ATOM 719 N N . GLU A 1 89 ? 7.527 0.576 -37.688 1.00 82.19 89 GLU A N 1
ATOM 720 C CA . GLU A 1 89 ? 7.586 -0.824 -37.268 1.00 82.19 89 GLU A CA 1
ATOM 721 C C . GLU A 1 89 ? 8.261 -0.972 -35.901 1.00 82.19 89 GLU A C 1
ATOM 723 O O . GLU A 1 89 ? 7.679 -1.572 -34.997 1.00 82.19 89 GLU A O 1
ATOM 728 N N . VAL A 1 90 ? 9.415 -0.336 -35.681 1.00 85.50 90 VAL A N 1
ATOM 729 C CA . VAL A 1 90 ? 10.094 -0.319 -34.373 1.00 85.50 90 VAL A CA 1
ATOM 730 C C . VAL A 1 90 ? 9.214 0.325 -33.301 1.00 85.50 90 VAL A C 1
ATOM 732 O O . VAL A 1 90 ? 9.071 -0.224 -32.209 1.00 85.50 90 VAL A O 1
ATOM 735 N N . ALA A 1 91 ? 8.556 1.446 -33.605 1.00 83.12 91 ALA A N 1
ATOM 736 C CA . ALA A 1 91 ? 7.636 2.087 -32.670 1.00 83.12 91 ALA A CA 1
ATOM 737 C C . ALA A 1 91 ? 6.443 1.180 -32.321 1.00 83.12 91 ALA A C 1
ATOM 739 O O . ALA A 1 91 ? 6.034 1.121 -31.160 1.00 83.12 91 ALA A O 1
ATOM 740 N N . THR A 1 92 ? 5.896 0.446 -33.295 1.00 87.19 92 THR A N 1
ATOM 741 C CA . THR A 1 92 ? 4.832 -0.538 -33.045 1.00 87.19 92 THR A CA 1
ATOM 742 C C . THR A 1 92 ? 5.334 -1.731 -32.239 1.00 87.19 92 THR A C 1
ATOM 744 O O . THR A 1 92 ? 4.661 -2.133 -31.293 1.00 87.19 92 THR A O 1
ATOM 747 N N . ALA A 1 93 ? 6.535 -2.239 -32.521 1.00 89.31 93 ALA A N 1
ATOM 748 C CA . ALA A 1 93 ? 7.149 -3.334 -31.783 1.00 89.31 93 ALA A CA 1
ATOM 749 C C . ALA A 1 93 ? 7.395 -2.947 -30.318 1.00 89.31 93 ALA A C 1
ATOM 751 O O . ALA A 1 93 ? 6.954 -3.660 -29.418 1.00 89.31 93 ALA A O 1
ATOM 752 N N . LEU A 1 94 ? 7.980 -1.773 -30.058 1.00 89.44 94 LEU A N 1
ATOM 753 C CA . LEU A 1 94 ? 8.189 -1.253 -28.703 1.00 89.44 94 LEU A CA 1
ATOM 754 C C . LEU A 1 94 ? 6.866 -1.019 -27.965 1.00 89.44 94 LEU A C 1
ATOM 756 O O . LEU A 1 94 ? 6.753 -1.350 -26.785 1.00 89.44 94 LEU A O 1
ATOM 760 N N . ARG A 1 95 ? 5.839 -0.507 -28.658 1.00 90.62 95 ARG A N 1
ATOM 761 C CA . ARG A 1 95 ? 4.491 -0.344 -28.095 1.00 90.62 95 ARG A CA 1
ATOM 762 C C . ARG A 1 95 ? 3.895 -1.692 -27.694 1.00 90.62 95 ARG A C 1
ATOM 764 O O . ARG A 1 95 ? 3.451 -1.838 -26.562 1.00 90.62 95 ARG A O 1
ATOM 771 N N . THR A 1 96 ? 3.968 -2.692 -28.574 1.00 90.81 96 THR A N 1
ATOM 772 C CA . THR A 1 96 ? 3.458 -4.042 -28.289 1.00 90.81 96 THR A CA 1
ATOM 773 C C . THR A 1 96 ? 4.225 -4.730 -27.162 1.00 90.81 96 THR A C 1
ATOM 775 O O . T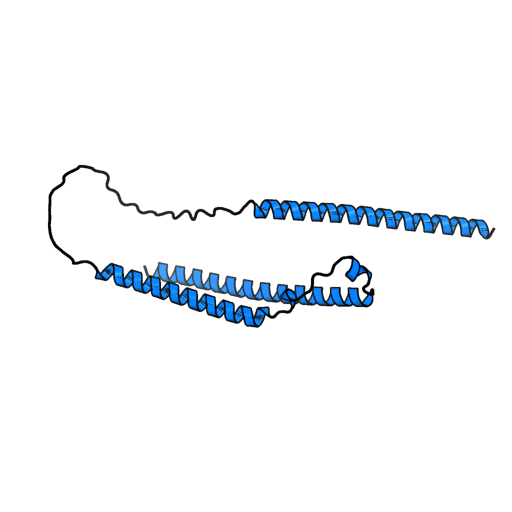HR A 1 96 ? 3.614 -5.412 -26.345 1.00 90.81 96 THR A O 1
ATOM 778 N N . LEU A 1 97 ? 5.545 -4.538 -27.076 1.00 91.62 97 LEU A N 1
ATOM 779 C CA . LEU A 1 97 ? 6.373 -5.092 -26.007 1.00 91.62 97 LEU A CA 1
ATOM 780 C C . LEU A 1 97 ? 6.019 -4.465 -24.657 1.00 91.62 97 LEU A C 1
ATOM 782 O O . LEU A 1 97 ? 5.830 -5.184 -23.679 1.00 91.62 97 LEU A O 1
ATOM 786 N N . ARG A 1 98 ? 5.871 -3.138 -24.616 1.00 88.81 98 ARG A N 1
ATOM 787 C CA . ARG A 1 98 ? 5.425 -2.413 -23.424 1.00 88.81 98 ARG A CA 1
ATOM 788 C C . ARG A 1 98 ? 4.043 -2.883 -22.980 1.00 88.81 98 ARG A C 1
ATOM 790 O O . ARG A 1 98 ? 3.853 -3.136 -21.798 1.00 88.81 98 ARG A O 1
ATOM 797 N N . ASP A 1 99 ? 3.098 -3.019 -23.906 1.00 88.62 99 ASP A N 1
ATOM 798 C CA . ASP A 1 99 ? 1.729 -3.425 -23.581 1.00 88.62 99 ASP A CA 1
ATOM 799 C C . ASP A 1 99 ? 1.682 -4.887 -23.076 1.00 88.62 99 ASP A C 1
ATOM 801 O O . ASP A 1 99 ? 0.950 -5.182 -22.133 1.00 88.62 99 ASP A O 1
ATOM 805 N N . LYS A 1 100 ? 2.528 -5.781 -23.618 1.00 90.06 100 LYS A N 1
ATOM 806 C CA . LYS A 1 100 ? 2.718 -7.158 -23.116 1.00 90.06 100 LYS A CA 1
ATOM 807 C C . LYS A 1 100 ? 3.323 -7.194 -21.711 1.00 90.06 100 LYS A C 1
ATOM 809 O O . LYS A 1 100 ? 2.799 -7.899 -20.857 1.00 90.06 100 LYS A O 1
ATOM 814 N N . LEU A 1 101 ? 4.372 -6.410 -21.456 1.00 86.62 101 LEU A N 1
ATOM 815 C CA . LEU A 1 101 ? 4.973 -6.281 -20.122 1.00 86.62 101 LEU A CA 1
ATOM 816 C C . LEU A 1 101 ? 3.969 -5.737 -19.100 1.00 86.62 101 LEU A C 1
ATOM 818 O O . LEU A 1 101 ? 3.908 -6.227 -17.977 1.00 86.62 101 LEU A O 1
ATOM 822 N N . LEU A 1 102 ? 3.146 -4.763 -19.500 1.00 83.44 102 LEU A N 1
ATOM 823 C CA . LEU A 1 102 ? 2.095 -4.215 -18.644 1.00 83.44 102 LEU A CA 1
ATOM 824 C C . LEU A 1 102 ? 1.011 -5.258 -18.335 1.00 83.44 102 LEU A C 1
ATOM 826 O O . LEU A 1 102 ? 0.499 -5.298 -17.219 1.00 83.44 102 LEU A O 1
ATOM 830 N N . ALA A 1 103 ? 0.642 -6.085 -19.317 1.00 80.38 103 ALA A N 1
ATOM 831 C CA . ALA A 1 103 ? -0.319 -7.169 -19.134 1.00 80.38 103 ALA A CA 1
ATOM 832 C C . ALA A 1 103 ? 0.229 -8.259 -18.198 1.00 80.38 103 ALA A C 1
ATOM 834 O O . ALA A 1 103 ? -0.471 -8.669 -17.278 1.00 80.38 103 ALA A O 1
ATOM 835 N N . GLU A 1 104 ? 1.491 -8.656 -18.369 1.00 81.25 104 GLU A N 1
ATOM 836 C CA . GLU A 1 104 ? 2.166 -9.634 -17.508 1.00 81.25 104 GLU A CA 1
ATOM 837 C C . GLU A 1 104 ? 2.338 -9.110 -16.071 1.00 81.25 104 GLU A C 1
ATOM 839 O O . GLU A 1 104 ? 2.159 -9.847 -15.101 1.00 81.25 104 GLU A O 1
ATOM 844 N N . GLN A 1 105 ? 2.635 -7.816 -15.914 1.00 78.19 105 GLN A N 1
ATOM 845 C CA . GLN A 1 105 ? 2.676 -7.167 -14.606 1.00 78.19 105 GLN A CA 1
ATOM 846 C C . GLN A 1 105 ? 1.295 -7.172 -13.944 1.00 78.19 105 GLN A C 1
ATOM 848 O O . GLN A 1 105 ? 1.188 -7.544 -12.779 1.00 78.19 105 GLN A O 1
ATOM 853 N N . LYS A 1 106 ? 0.236 -6.820 -14.682 1.00 72.56 106 LYS A N 1
ATOM 854 C CA . LYS A 1 106 ? -1.140 -6.876 -14.172 1.00 72.56 106 LYS A CA 1
ATOM 855 C C . LYS A 1 106 ? -1.561 -8.291 -13.794 1.00 72.56 106 LYS A C 1
ATOM 857 O O . LYS A 1 106 ? -2.276 -8.454 -12.816 1.00 72.56 106 LYS A O 1
ATOM 862 N N . GLU A 1 107 ? -1.127 -9.305 -14.534 1.00 72.62 107 GLU A N 1
ATOM 863 C CA . GLU A 1 107 ? -1.397 -10.710 -14.219 1.00 72.62 107 GLU A CA 1
ATOM 864 C C . GLU A 1 107 ? -0.685 -11.142 -12.925 1.00 72.62 107 GLU A C 1
ATOM 866 O O . GLU A 1 107 ? -1.314 -11.724 -12.040 1.00 72.62 107 GLU A O 1
ATOM 871 N N . LYS A 1 108 ? 0.588 -10.758 -12.749 1.00 70.00 108 LYS A N 1
ATOM 872 C CA . LYS A 1 108 ? 1.341 -10.957 -11.496 1.00 70.00 108 LYS A CA 1
ATOM 873 C C . LYS A 1 108 ? 0.706 -10.218 -10.314 1.00 70.00 108 LYS A C 1
ATOM 875 O O . LYS A 1 108 ? 0.557 -10.796 -9.237 1.00 70.00 108 LYS A O 1
ATOM 880 N N . GLU A 1 109 ? 0.268 -8.979 -10.524 1.00 63.84 109 GLU A N 1
ATOM 881 C CA . GLU A 1 109 ? -0.470 -8.197 -9.531 1.00 63.84 109 GLU A CA 1
ATOM 882 C C . GLU A 1 109 ? -1.825 -8.832 -9.210 1.00 63.84 109 GLU A C 1
ATOM 884 O O . GLU A 1 109 ? -2.213 -8.819 -8.053 1.00 63.84 109 GLU A O 1
ATOM 889 N N . HIS A 1 110 ? -2.534 -9.443 -10.162 1.00 56.78 110 HIS A N 1
ATOM 890 C CA . HIS A 1 110 ? -3.824 -10.094 -9.903 1.00 56.78 110 HIS A CA 1
ATOM 891 C C . HIS A 1 110 ? -3.688 -11.366 -9.048 1.00 56.78 110 HIS A C 1
ATOM 893 O O . HIS A 1 110 ? -4.587 -11.695 -8.272 1.00 56.78 110 HIS A O 1
ATOM 899 N N . VAL A 1 111 ? -2.556 -12.067 -9.162 1.00 53.97 111 VAL A N 1
ATOM 900 C CA . VAL A 1 111 ? -2.229 -13.243 -8.342 1.00 53.97 111 VAL A CA 1
ATOM 901 C C . VAL A 1 111 ? -1.793 -12.835 -6.925 1.00 53.97 111 VAL A C 1
ATOM 903 O O . VAL A 1 111 ? -2.174 -13.499 -5.963 1.00 53.97 111 VAL A O 1
ATOM 906 N N . ALA A 1 112 ? -1.080 -11.713 -6.766 1.00 54.12 112 ALA A N 1
ATOM 907 C CA . ALA A 1 112 ? -0.673 -11.175 -5.458 1.00 54.12 112 ALA A CA 1
ATOM 908 C C . ALA A 1 112 ? -1.788 -10.370 -4.742 1.00 54.12 112 ALA A C 1
ATOM 910 O O . ALA A 1 112 ? -1.986 -10.485 -3.532 1.00 54.12 112 ALA A O 1
ATOM 911 N N . SER A 1 113 ? -2.601 -9.627 -5.497 1.00 49.47 113 SER A N 1
ATOM 912 C CA . SER A 1 113 ? -3.684 -8.746 -5.015 1.00 49.47 113 SER A CA 1
ATOM 913 C C . SER A 1 113 ? -4.977 -9.483 -4.664 1.00 49.47 113 SER A C 1
ATOM 915 O O . SER A 1 113 ? -5.944 -8.862 -4.227 1.00 49.47 113 SER A O 1
ATOM 917 N N . SER A 1 114 ? -4.994 -10.820 -4.737 1.00 49.81 114 SER A N 1
ATOM 918 C CA . SER A 1 114 ? -5.958 -11.625 -3.971 1.00 49.81 114 SER A CA 1
ATOM 919 C C . SER A 1 114 ? -5.749 -11.491 -2.445 1.00 49.81 114 SER A C 1
ATOM 921 O O . SER A 1 114 ? -6.454 -12.144 -1.668 1.00 49.81 114 SER A O 1
ATOM 923 N N . SER A 1 115 ? -4.803 -10.653 -2.004 1.00 52.47 115 SER A N 1
ATOM 924 C CA . SER A 1 115 ? -4.753 -10.037 -0.678 1.00 52.47 115 SER A CA 1
ATOM 925 C C . SER A 1 115 ? -6.160 -9.614 -0.235 1.00 52.47 115 SER A C 1
ATOM 927 O O . SER A 1 115 ? -6.817 -8.774 -0.853 1.00 52.47 115 SER A O 1
ATOM 929 N N . GLY A 1 116 ? -6.670 -10.257 0.820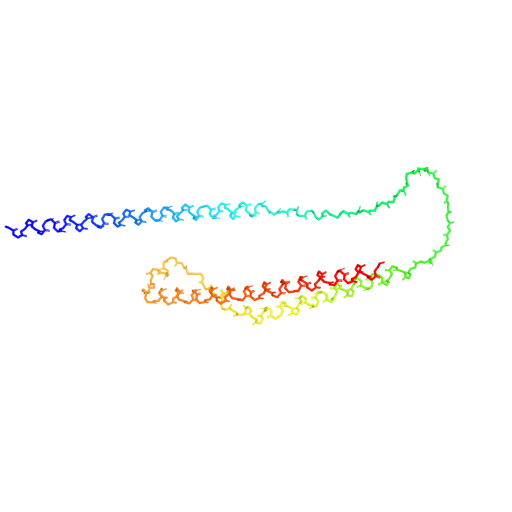 1.00 52.12 116 GLY A N 1
ATOM 930 C CA . GLY A 1 116 ? -8.080 -10.253 1.243 1.00 52.12 116 GLY A CA 1
ATOM 931 C C . GLY A 1 116 ? -8.693 -8.889 1.592 1.00 52.12 116 GLY A C 1
ATOM 932 O O . GLY A 1 116 ? -9.866 -8.822 1.959 1.00 52.12 116 GLY A O 1
ATOM 933 N N . VAL A 1 117 ? -7.944 -7.798 1.446 1.00 55.97 117 VAL A N 1
ATOM 934 C CA . VAL A 1 117 ? -8.355 -6.426 1.749 1.00 55.97 117 VAL A CA 1
ATOM 935 C C . VAL A 1 117 ? -9.481 -5.945 0.830 1.00 55.97 117 VAL A C 1
ATOM 937 O O . VAL A 1 117 ? -10.415 -5.307 1.311 1.00 55.97 117 VAL A O 1
ATOM 940 N N . ALA A 1 118 ? -9.477 -6.330 -0.452 1.00 55.91 118 ALA A N 1
ATOM 941 C CA . ALA A 1 118 ? -10.546 -5.975 -1.395 1.00 55.91 118 ALA A CA 1
ATOM 942 C C . ALA A 1 118 ? -11.901 -6.642 -1.073 1.00 55.91 118 ALA A C 1
ATOM 944 O O . ALA A 1 118 ? -12.937 -6.223 -1.582 1.00 55.91 118 ALA A O 1
ATOM 945 N N . LYS A 1 119 ? -11.907 -7.679 -0.224 1.00 64.44 119 LYS A N 1
ATOM 946 C CA . LYS A 1 119 ? -13.106 -8.449 0.144 1.00 64.44 119 LYS A CA 1
ATOM 947 C C . LYS A 1 119 ? -13.709 -8.028 1.484 1.00 64.44 119 LYS A C 1
ATOM 949 O O . LYS A 1 119 ? -14.701 -8.628 1.905 1.00 64.44 119 LYS A O 1
ATOM 954 N N . ARG A 1 120 ? -13.129 -7.046 2.190 1.00 69.94 120 ARG A N 1
ATOM 955 C CA . ARG A 1 120 ? -13.672 -6.646 3.492 1.00 69.94 120 ARG A CA 1
ATOM 956 C C . ARG A 1 120 ? -15.015 -5.955 3.304 1.00 69.94 120 ARG A C 1
ATOM 958 O O . ARG A 1 120 ? -15.128 -4.954 2.602 1.00 69.94 120 ARG A O 1
ATOM 965 N N . LYS A 1 121 ? -16.032 -6.510 3.959 1.00 77.62 121 LYS A N 1
ATOM 966 C CA . LYS A 1 121 ? -17.359 -5.907 4.033 1.00 77.62 121 LYS A CA 1
ATOM 967 C C . LYS A 1 121 ? -17.252 -4.608 4.825 1.00 77.62 121 LYS A C 1
ATOM 969 O O . LYS A 1 121 ? -16.631 -4.581 5.887 1.00 77.62 121 LYS A O 1
ATOM 974 N N . HIS A 1 122 ? -17.833 -3.544 4.287 1.00 82.81 122 HIS A N 1
ATOM 975 C CA . HIS A 1 122 ? -18.034 -2.313 5.035 1.00 82.81 122 HIS A CA 1
ATOM 976 C C . HIS A 1 122 ? -18.978 -2.618 6.199 1.00 82.81 122 HIS A C 1
ATOM 978 O O . HIS A 1 122 ? -20.082 -3.099 5.956 1.00 82.81 122 HIS A O 1
ATOM 984 N N . LEU A 1 123 ? -18.525 -2.375 7.430 1.00 83.81 123 LEU A N 1
ATOM 985 C CA . LEU A 1 123 ? -19.342 -2.557 8.626 1.00 83.81 123 LEU A CA 1
ATOM 986 C C . LEU A 1 123 ? -19.970 -1.223 9.020 1.00 83.81 123 LEU A C 1
ATOM 988 O O . LEU A 1 123 ? -19.269 -0.218 9.166 1.00 83.81 123 LEU A O 1
ATOM 992 N N . GLU A 1 124 ? -21.285 -1.213 9.200 1.00 87.06 124 GLU A N 1
ATOM 993 C CA . GLU A 1 124 ? -22.005 -0.051 9.706 1.00 87.06 124 GLU A CA 1
ATOM 994 C C . GLU A 1 124 ? -21.815 0.115 11.218 1.00 87.06 124 GLU A C 1
ATOM 996 O O . GLU A 1 124 ? -21.472 -0.813 11.954 1.00 87.06 124 GLU A O 1
ATOM 1001 N N . ARG A 1 125 ? -22.065 1.333 11.717 1.00 85.44 125 ARG A N 1
ATOM 1002 C CA . ARG A 1 125 ? -21.902 1.656 13.144 1.00 85.44 125 ARG A CA 1
ATOM 1003 C C . ARG A 1 125 ? -22.727 0.732 14.046 1.00 85.44 125 ARG A C 1
ATOM 1005 O O . ARG A 1 125 ? -22.275 0.428 15.144 1.00 85.44 125 ARG A O 1
ATOM 1012 N N . TRP A 1 126 ? -23.908 0.313 13.598 1.00 84.81 126 TRP A N 1
ATOM 1013 C CA . TRP A 1 126 ? -24.790 -0.554 14.377 1.00 84.81 126 TRP A CA 1
ATOM 1014 C C . TRP A 1 126 ? -24.226 -1.978 14.504 1.00 84.81 126 TRP A C 1
ATOM 1016 O O . TRP A 1 126 ? -24.146 -2.506 15.606 1.00 84.81 126 TRP A O 1
ATOM 1026 N N . GLU A 1 127 ? -23.690 -2.540 13.419 1.00 85.69 127 GLU A N 1
ATOM 1027 C CA . GLU A 1 127 ? -23.025 -3.853 13.421 1.00 85.69 127 GLU A CA 1
ATOM 1028 C C . GLU A 1 127 ? -21.784 -3.856 14.329 1.00 85.69 127 GLU A C 1
ATOM 1030 O O . GLU A 1 127 ? -21.529 -4.805 15.067 1.00 85.69 127 GLU A O 1
ATOM 1035 N N . LEU A 1 128 ? -21.028 -2.753 14.332 1.00 84.06 128 LEU A N 1
ATOM 1036 C CA . LEU A 1 128 ? -19.908 -2.540 15.254 1.00 84.06 128 LEU A CA 1
ATOM 1037 C C . LEU A 1 128 ? -20.356 -2.426 16.721 1.00 84.06 128 LEU A C 1
ATOM 1039 O O . LEU A 1 128 ? -19.596 -2.808 17.608 1.00 84.06 128 LEU A O 1
ATOM 1043 N N . GLN A 1 129 ? -21.552 -1.892 16.985 1.00 85.19 129 GLN A N 1
ATOM 1044 C CA . GLN A 1 129 ? -22.118 -1.778 18.335 1.00 85.19 129 GLN A CA 1
ATOM 1045 C C . GLN A 1 129 ? -22.656 -3.114 18.861 1.00 85.19 129 GLN A C 1
ATOM 1047 O O . GLN A 1 129 ? -22.612 -3.339 20.068 1.00 85.19 129 GLN A O 1
ATOM 1052 N N . GLU A 1 130 ? -23.118 -4.002 17.980 1.00 89.62 130 GLU A N 1
ATOM 1053 C CA . GLU A 1 130 ? -23.523 -5.368 18.337 1.00 89.62 130 GLU A CA 1
ATOM 1054 C C . GLU A 1 130 ? -22.332 -6.310 18.570 1.00 89.62 130 GLU A C 1
ATOM 1056 O O . GLU A 1 130 ? -22.464 -7.332 19.247 1.00 89.62 130 GLU A O 1
ATOM 1061 N N . CYS A 1 131 ? -21.152 -5.974 18.041 1.00 87.19 131 CYS A N 1
ATOM 1062 C CA . CYS A 1 131 ? -19.942 -6.759 18.254 1.00 87.19 131 CYS A CA 1
ATOM 1063 C C . CYS A 1 131 ? -19.491 -6.737 19.721 1.00 87.19 131 CYS A C 1
ATOM 1065 O O . CYS A 1 131 ? -19.420 -5.696 20.379 1.00 87.19 131 CYS A O 1
ATOM 1067 N N . SER A 1 132 ? -19.059 -7.894 20.217 1.00 91.56 132 SER A N 1
ATOM 1068 C CA . SER A 1 132 ? -18.407 -7.985 21.519 1.00 91.56 132 SER A CA 1
ATOM 1069 C C . SER A 1 132 ? -17.041 -7.292 21.497 1.00 91.56 132 SER A C 1
ATOM 1071 O O . SER A 1 132 ? -16.358 -7.220 20.471 1.00 91.56 132 SER A O 1
ATOM 1073 N N . VAL A 1 133 ? -16.578 -6.834 22.663 1.00 91.56 133 VAL A N 1
ATOM 1074 C CA . VAL A 1 133 ? -15.256 -6.195 22.805 1.00 91.56 133 VAL A CA 1
ATOM 1075 C C . VAL A 1 133 ? -14.130 -7.102 22.287 1.00 91.56 133 VAL A C 1
ATOM 1077 O O . VAL A 1 133 ? -13.185 -6.620 21.665 1.00 91.56 133 VAL A O 1
ATOM 1080 N N . GLN A 1 134 ? -14.239 -8.419 22.483 1.00 93.06 134 GLN A N 1
ATOM 1081 C CA . GLN A 1 134 ? -13.259 -9.386 21.981 1.00 93.06 134 GLN A CA 1
ATOM 1082 C C . GLN A 1 134 ? -13.261 -9.465 20.447 1.00 93.06 134 GLN A C 1
ATOM 1084 O O . GLN A 1 134 ? -12.190 -9.498 19.840 1.00 93.06 134 GLN A O 1
ATOM 1089 N N . GLN A 1 135 ? -14.438 -9.428 19.814 1.00 91.94 135 GLN A N 1
ATOM 1090 C CA . GLN A 1 135 ? -14.564 -9.400 18.353 1.00 91.94 135 GLN A CA 1
ATOM 1091 C C . GLN A 1 135 ? -13.973 -8.113 17.764 1.00 91.94 135 GLN A C 1
ATOM 1093 O O . GLN A 1 135 ? -13.226 -8.174 16.790 1.00 91.94 135 GLN A O 1
ATOM 1098 N N . LEU A 1 136 ? -14.225 -6.962 18.395 1.00 90.94 136 LEU A N 1
ATOM 1099 C CA . LEU A 1 136 ? -13.654 -5.676 17.979 1.00 90.94 136 LEU A CA 1
ATOM 1100 C C . LEU A 1 136 ? -12.124 -5.648 18.105 1.00 90.94 136 LEU A C 1
ATOM 1102 O O . LEU A 1 136 ? -11.437 -5.140 17.218 1.00 90.94 136 LEU A O 1
ATOM 1106 N N . ILE A 1 137 ? -11.572 -6.217 19.181 1.00 93.00 137 ILE A N 1
ATOM 1107 C CA . ILE A 1 137 ? -10.119 -6.354 19.358 1.00 93.00 137 ILE A CA 1
ATOM 1108 C C . ILE A 1 137 ? -9.526 -7.264 18.277 1.00 93.00 137 ILE A C 1
ATOM 1110 O O . ILE A 1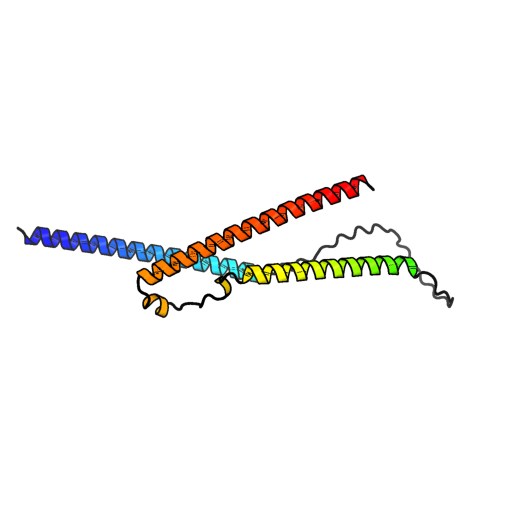 137 ? -8.492 -6.917 17.704 1.00 93.00 137 ILE A O 1
ATOM 1114 N N . GLY A 1 138 ? -10.185 -8.384 17.965 1.00 93.06 138 GLY A N 1
ATOM 1115 C CA . GLY A 1 138 ? -9.778 -9.283 16.884 1.00 93.06 138 GLY A CA 1
ATOM 1116 C C . GLY A 1 138 ? -9.793 -8.600 15.515 1.00 93.06 138 GLY A C 1
ATOM 1117 O O . GLY A 1 138 ? -8.809 -8.673 14.780 1.00 93.06 138 GLY A O 1
ATOM 1118 N N . LEU A 1 139 ? -10.862 -7.859 15.204 1.00 90.75 139 LEU A N 1
ATOM 1119 C CA . LEU A 1 139 ? -10.986 -7.095 13.962 1.00 90.75 139 LEU A CA 1
ATOM 1120 C C . LEU A 1 139 ? -9.895 -6.024 13.851 1.00 90.75 139 LEU A C 1
ATOM 1122 O O . LEU A 1 139 ? -9.249 -5.909 12.812 1.00 90.75 139 LEU A O 1
ATOM 1126 N N . ARG A 1 140 ? -9.639 -5.276 14.932 1.00 92.38 140 ARG A N 1
ATOM 1127 C CA . ARG A 1 140 ? -8.547 -4.295 14.985 1.00 92.38 140 ARG A CA 1
ATOM 1128 C C . ARG A 1 140 ? -7.195 -4.958 14.731 1.00 92.38 140 ARG A C 1
ATOM 1130 O O . ARG A 1 140 ? -6.415 -4.431 13.946 1.00 92.38 140 ARG A O 1
ATOM 1137 N N . GLY A 1 141 ? -6.929 -6.099 15.367 1.00 94.31 141 GLY A N 1
ATOM 1138 C CA . GLY A 1 141 ? -5.689 -6.851 15.173 1.00 94.31 141 GLY A CA 1
ATOM 1139 C C . GLY A 1 141 ? -5.508 -7.309 13.725 1.00 94.31 141 GLY A C 1
ATOM 1140 O O . GLY A 1 141 ? -4.451 -7.089 13.142 1.00 94.31 141 GLY A O 1
ATOM 1141 N N . SER A 1 142 ? -6.555 -7.865 13.111 1.00 92.88 142 SER A N 1
ATOM 1142 C CA . SER A 1 142 ? -6.542 -8.252 11.694 1.00 92.88 142 SER A CA 1
ATOM 1143 C C . SER A 1 142 ? -6.300 -7.055 10.771 1.00 92.88 142 SER A C 1
ATOM 1145 O O . SER A 1 142 ? -5.447 -7.126 9.891 1.00 92.88 142 SER A O 1
ATOM 1147 N N . LEU A 1 143 ? -6.980 -5.928 11.005 1.00 91.88 143 LEU A N 1
ATOM 1148 C CA . LEU A 1 143 ? -6.767 -4.701 10.235 1.00 91.88 143 LEU A CA 1
ATOM 1149 C C . LEU A 1 143 ? -5.328 -4.192 10.354 1.00 91.88 143 LEU A C 1
ATOM 1151 O O . LEU A 1 143 ? -4.739 -3.800 9.351 1.00 91.88 143 LEU A O 1
ATOM 1155 N N . GLN A 1 144 ? -4.759 -4.209 11.560 1.00 94.38 144 GLN A N 1
ATOM 1156 C CA . GLN A 1 144 ? -3.376 -3.794 11.791 1.00 94.38 144 GLN A CA 1
ATOM 1157 C C . GLN A 1 144 ? -2.385 -4.692 11.046 1.00 94.38 144 GLN A C 1
ATOM 1159 O O . GLN A 1 144 ? -1.485 -4.174 10.388 1.00 94.38 144 GLN A O 1
ATOM 1164 N N . LEU A 1 145 ? -2.565 -6.015 11.097 1.00 94.31 145 LEU A N 1
ATOM 1165 C CA . LEU A 1 145 ? -1.719 -6.961 10.364 1.00 94.31 145 LEU A CA 1
ATOM 1166 C C . LEU A 1 145 ? -1.763 -6.710 8.857 1.00 94.31 145 LEU A C 1
ATOM 1168 O O . LEU A 1 145 ? -0.716 -6.626 8.220 1.00 94.31 145 LEU A O 1
ATOM 1172 N N . ASP A 1 146 ? -2.954 -6.513 8.303 1.00 90.19 146 ASP A N 1
ATOM 1173 C CA . ASP A 1 146 ? -3.113 -6.271 6.873 1.00 90.19 146 ASP A CA 1
ATOM 1174 C C . ASP A 1 146 ? -2.520 -4.918 6.448 1.00 90.19 146 ASP A C 1
ATOM 1176 O O . ASP A 1 146 ? -1.890 -4.822 5.397 1.00 90.19 146 ASP A O 1
ATOM 1180 N N . VAL A 1 147 ? -2.671 -3.869 7.268 1.00 92.81 147 VAL A N 1
ATOM 1181 C CA . VAL A 1 147 ? -2.016 -2.570 7.024 1.00 92.81 147 VAL A CA 1
ATOM 1182 C C . VAL A 1 147 ? -0.499 -2.733 7.008 1.00 92.81 147 VAL A C 1
ATOM 1184 O O . VAL A 1 147 ? 0.161 -2.187 6.123 1.00 92.81 147 VAL A O 1
ATOM 1187 N N . HIS A 1 148 ? 0.065 -3.495 7.946 1.00 95.81 148 HIS A N 1
ATOM 1188 C CA . HIS A 1 148 ? 1.501 -3.765 7.974 1.00 95.81 148 HIS A CA 1
ATOM 1189 C C . HIS A 1 148 ? 1.962 -4.573 6.758 1.00 95.81 148 HIS A C 1
ATOM 1191 O O . HIS A 1 148 ? 2.974 -4.217 6.153 1.00 95.81 148 HIS A O 1
ATOM 1197 N N . ALA A 1 149 ? 1.216 -5.607 6.368 1.00 92.06 149 ALA A N 1
ATOM 1198 C CA . ALA A 1 149 ? 1.520 -6.417 5.194 1.00 92.06 149 ALA A CA 1
ATOM 1199 C C . ALA A 1 149 ? 1.538 -5.569 3.913 1.00 92.06 149 ALA A C 1
ATOM 1201 O O . ALA A 1 149 ? 2.539 -5.569 3.197 1.00 92.06 149 ALA A O 1
ATOM 1202 N N . LEU A 1 150 ? 0.492 -4.767 3.682 1.00 91.88 150 LEU A N 1
ATOM 1203 C CA . LEU A 1 150 ? 0.411 -3.869 2.525 1.00 91.88 150 LEU A CA 1
ATOM 1204 C C . LEU A 1 150 ? 1.494 -2.790 2.543 1.00 91.88 150 LEU A C 1
ATOM 1206 O O . LEU A 1 150 ? 2.037 -2.437 1.501 1.00 91.88 150 LEU A O 1
ATOM 1210 N N . SER A 1 151 ? 1.824 -2.258 3.720 1.00 94.38 151 SER A N 1
ATOM 1211 C CA . SER A 1 151 ? 2.895 -1.265 3.848 1.00 94.38 151 SER A CA 1
ATOM 1212 C C . SER A 1 151 ? 4.253 -1.866 3.483 1.00 94.38 151 SER A C 1
ATOM 1214 O O . SER A 1 151 ? 5.037 -1.223 2.791 1.00 94.38 151 SER A O 1
ATOM 1216 N N . SER A 1 152 ? 4.520 -3.105 3.908 1.00 94.81 152 SER A N 1
ATOM 1217 C CA . SER A 1 152 ? 5.735 -3.838 3.538 1.00 94.81 152 SER A CA 1
ATOM 1218 C C . SER A 1 152 ? 5.802 -4.076 2.028 1.00 94.81 152 SER A C 1
ATOM 1220 O O . SER A 1 152 ? 6.807 -3.762 1.395 1.00 94.81 152 SER A O 1
ATOM 1222 N N . GLU A 1 153 ? 4.705 -4.542 1.431 1.00 94.50 153 GLU A N 1
ATOM 1223 C CA . GLU A 1 153 ? 4.597 -4.756 -0.015 1.00 94.50 153 GLU A CA 1
ATOM 1224 C C . GLU A 1 153 ? 4.757 -3.454 -0.820 1.00 94.50 153 GLU A C 1
ATOM 1226 O O . GLU A 1 153 ? 5.406 -3.419 -1.862 1.00 94.50 153 GLU A O 1
ATOM 1231 N N . LEU A 1 154 ? 4.216 -2.338 -0.334 1.00 95.25 154 LEU A N 1
ATOM 1232 C CA . LEU A 1 154 ? 4.437 -1.044 -0.969 1.00 95.25 154 LEU A CA 1
ATOM 1233 C C . LEU A 1 154 ? 5.923 -0.663 -0.940 1.00 95.25 154 LEU A C 1
ATOM 1235 O O . LEU A 1 154 ? 6.462 -0.217 -1.951 1.00 95.25 154 LEU A O 1
ATOM 1239 N N . VAL A 1 155 ? 6.598 -0.850 0.196 1.00 97.88 155 VAL A N 1
ATOM 1240 C CA . VAL A 1 155 ? 8.032 -0.554 0.326 1.00 97.88 155 VAL A CA 1
ATOM 1241 C C . VAL A 1 155 ? 8.865 -1.412 -0.628 1.00 97.88 155 VAL A C 1
ATOM 1243 O O . VAL A 1 155 ? 9.771 -0.879 -1.271 1.00 97.88 155 VAL A O 1
ATOM 1246 N N . THR A 1 156 ? 8.555 -2.703 -0.784 1.00 95.19 156 THR A N 1
ATOM 1247 C CA . THR A 1 156 ? 9.276 -3.560 -1.739 1.00 95.19 156 THR A CA 1
ATOM 1248 C C . THR A 1 156 ? 9.084 -3.08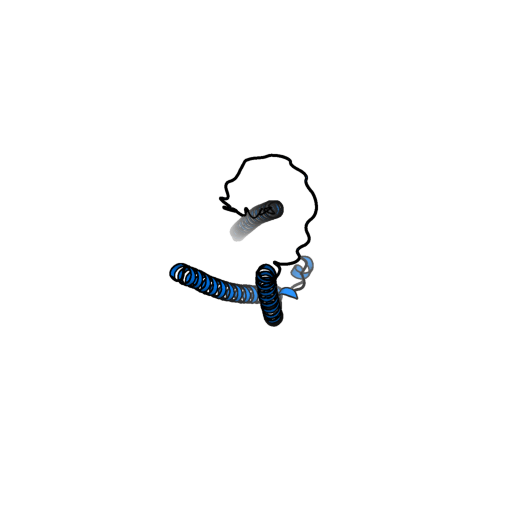1 -3.178 1.00 95.19 156 THR A C 1
ATOM 1250 O O . THR A 1 156 ? 10.065 -2.972 -3.915 1.00 95.19 156 THR A O 1
ATOM 1253 N N . HIS A 1 157 ? 7.861 -2.710 -3.572 1.00 92.31 157 HIS A N 1
ATOM 1254 C CA . HIS A 1 157 ? 7.595 -2.150 -4.899 1.00 92.31 157 HIS A CA 1
ATOM 1255 C C . HIS A 1 157 ? 8.328 -0.826 -5.144 1.00 92.31 157 HIS A C 1
ATOM 1257 O O . HIS A 1 157 ? 8.899 -0.626 -6.219 1.00 92.31 157 HIS A O 1
ATOM 1263 N N . LEU A 1 158 ? 8.352 0.073 -4.156 1.00 96.00 158 LEU A N 1
ATOM 1264 C CA . LEU A 1 158 ? 9.078 1.342 -4.256 1.00 96.00 158 LEU A CA 1
ATOM 1265 C C . LEU A 1 158 ? 10.582 1.114 -4.439 1.00 96.00 158 LEU A C 1
ATOM 1267 O O . LEU A 1 158 ? 11.192 1.752 -5.293 1.00 96.00 158 LEU A O 1
ATOM 1271 N N . LEU A 1 159 ? 11.161 0.158 -3.714 1.00 96.94 159 LEU A N 1
ATOM 1272 C CA . LEU A 1 159 ? 12.575 -0.184 -3.838 1.00 96.94 159 LEU A CA 1
ATOM 1273 C C . LEU A 1 159 ? 12.916 -0.729 -5.233 1.00 96.94 159 LEU A C 1
ATOM 1275 O O . LEU A 1 159 ? 13.910 -0.319 -5.830 1.00 96.94 159 LEU A O 1
ATOM 1279 N N . VAL A 1 160 ? 12.075 -1.607 -5.790 1.00 94.56 160 VAL A N 1
ATOM 1280 C CA . VAL A 1 160 ? 12.249 -2.108 -7.165 1.00 94.56 160 VAL A CA 1
ATOM 1281 C C . VAL A 1 160 ? 12.152 -0.969 -8.181 1.00 94.56 160 VAL A C 1
ATOM 1283 O O . VAL A 1 160 ? 12.979 -0.884 -9.089 1.00 94.56 160 VAL A O 1
ATOM 1286 N N . ARG A 1 161 ? 11.179 -0.063 -8.026 1.00 95.94 161 ARG A N 1
ATOM 1287 C CA . ARG A 1 161 ? 11.038 1.117 -8.890 1.00 95.94 161 ARG A CA 1
ATOM 1288 C C . ARG A 1 161 ? 12.304 1.972 -8.868 1.00 95.94 161 ARG A C 1
ATOM 1290 O O . ARG A 1 161 ? 12.776 2.368 -9.931 1.00 95.94 161 ARG A O 1
ATOM 1297 N N . ASP A 1 162 ? 12.849 2.240 -7.687 1.00 97.31 162 ASP A N 1
ATOM 1298 C CA . ASP A 1 162 ? 14.034 3.086 -7.539 1.00 97.31 162 ASP A CA 1
ATOM 1299 C C . ASP A 1 162 ? 15.267 2.422 -8.176 1.00 97.31 162 ASP A C 1
ATOM 1301 O O . ASP A 1 162 ? 15.998 3.070 -8.921 1.00 97.31 162 ASP A O 1
ATOM 1305 N N . GLN A 1 163 ? 15.432 1.104 -8.015 1.00 95.31 163 GLN A N 1
ATOM 1306 C CA . GLN A 1 163 ? 16.481 0.342 -8.706 1.00 95.31 163 GLN A CA 1
ATOM 1307 C C . GLN A 1 163 ? 16.350 0.400 -10.233 1.00 95.31 163 GLN A C 1
ATOM 1309 O O . GLN A 1 163 ? 17.346 0.570 -10.938 1.00 95.31 163 GLN A O 1
ATOM 1314 N N . LEU A 1 164 ? 15.136 0.235 -10.766 1.00 94.69 164 LEU A N 1
ATOM 1315 C CA . LEU A 1 164 ? 14.888 0.329 -12.206 1.00 94.69 164 LEU A CA 1
ATOM 1316 C C . LEU A 1 164 ? 15.154 1.741 -12.726 1.00 94.69 164 LEU A C 1
ATOM 1318 O O . LEU A 1 164 ? 15.682 1.888 -13.827 1.00 94.69 164 LEU A O 1
ATOM 1322 N N . ARG A 1 165 ? 14.846 2.767 -11.928 1.00 94.94 165 ARG A N 1
ATOM 1323 C CA . ARG A 1 165 ? 15.156 4.151 -12.273 1.00 94.94 165 ARG A CA 1
ATOM 1324 C C . ARG A 1 165 ? 16.661 4.382 -12.353 1.00 94.94 165 ARG A C 1
ATOM 1326 O O . ARG A 1 165 ? 17.122 4.883 -13.370 1.00 94.94 165 ARG A O 1
ATOM 1333 N N . THR A 1 166 ? 17.428 3.925 -11.364 1.00 95.38 166 THR A N 1
ATOM 1334 C CA . THR A 1 166 ? 18.898 4.001 -11.403 1.00 95.38 166 THR A CA 1
ATOM 1335 C C . THR A 1 166 ? 19.476 3.279 -12.620 1.00 95.38 166 THR A C 1
ATOM 1337 O O . THR A 1 166 ? 20.378 3.800 -13.268 1.00 95.38 166 THR A O 1
ATOM 1340 N N . LYS A 1 167 ? 18.942 2.102 -12.978 1.00 94.44 167 LYS A N 1
ATOM 1341 C CA . LYS A 1 167 ? 19.360 1.387 -14.196 1.00 94.44 167 LYS A CA 1
ATOM 1342 C C . LYS A 1 167 ? 19.046 2.177 -15.464 1.00 94.44 167 LYS A C 1
ATOM 1344 O O . LYS A 1 167 ? 19.883 2.234 -16.355 1.00 94.44 167 LYS A O 1
ATOM 1349 N N . GLN A 1 168 ? 17.861 2.780 -15.546 1.00 94.81 168 GLN A N 1
ATOM 1350 C CA . GLN A 1 168 ? 17.491 3.629 -16.676 1.00 94.81 168 GLN A CA 1
ATOM 1351 C C . GLN A 1 168 ? 18.432 4.830 -16.800 1.00 94.81 168 GLN A C 1
ATOM 1353 O O . GLN A 1 168 ? 18.896 5.117 -17.898 1.00 94.81 168 GLN A O 1
ATOM 1358 N N . ASP A 1 169 ? 18.719 5.507 -15.690 1.00 95.81 169 ASP A N 1
ATOM 1359 C CA . ASP A 1 169 ? 19.609 6.667 -15.675 1.00 95.81 169 ASP A CA 1
ATOM 1360 C C . ASP A 1 169 ? 21.037 6.269 -16.101 1.00 95.81 169 ASP A C 1
ATOM 1362 O O . ASP A 1 169 ? 21.650 6.977 -16.893 1.00 95.81 169 ASP A O 1
ATOM 1366 N N . ALA A 1 170 ? 21.531 5.096 -15.682 1.00 95.38 170 ALA A N 1
ATOM 1367 C CA . ALA A 1 170 ? 22.815 4.557 -16.142 1.00 95.38 170 ALA A CA 1
ATOM 1368 C C . ALA A 1 170 ? 22.830 4.274 -17.654 1.00 95.38 170 ALA A C 1
ATOM 1370 O O . ALA A 1 170 ? 23.736 4.711 -18.351 1.00 95.38 170 ALA A O 1
ATOM 1371 N N . MET A 1 171 ? 21.790 3.625 -18.187 1.00 94.81 171 MET A N 1
ATOM 1372 C CA . MET A 1 171 ? 21.693 3.366 -19.629 1.00 94.81 171 MET A CA 1
ATOM 1373 C C . MET A 1 171 ? 21.628 4.656 -20.458 1.00 94.81 171 MET A C 1
ATOM 1375 O O . MET A 1 171 ? 22.102 4.682 -21.589 1.00 94.81 171 MET A O 1
ATOM 1379 N N . LEU A 1 172 ? 21.018 5.721 -19.929 1.00 93.62 172 LEU A N 1
ATOM 1380 C CA . LEU A 1 172 ? 21.002 7.023 -20.597 1.00 93.62 172 LEU A CA 1
ATOM 1381 C C . LEU A 1 172 ? 22.400 7.647 -20.667 1.00 93.62 172 LEU A C 1
ATOM 1383 O O . LEU A 1 172 ? 22.721 8.244 -21.692 1.00 93.62 172 LEU A O 1
ATOM 1387 N N . LEU A 1 173 ? 23.216 7.484 -19.620 1.00 93.06 173 LEU A N 1
ATOM 1388 C CA . LEU A 1 173 ? 24.623 7.896 -19.636 1.00 93.06 173 LEU A CA 1
ATOM 1389 C C . LEU A 1 173 ? 25.418 7.088 -20.669 1.00 93.06 173 LEU A C 1
ATOM 1391 O O . LEU A 1 173 ? 26.085 7.683 -21.507 1.00 93.06 173 LEU A O 1
ATOM 1395 N N . ASP A 1 174 ? 25.257 5.761 -20.696 1.00 92.44 174 ASP A N 1
ATOM 1396 C CA . ASP A 1 174 ? 25.943 4.901 -21.671 1.00 92.44 174 ASP A CA 1
ATOM 1397 C C . ASP A 1 174 ? 25.615 5.301 -23.122 1.00 92.44 174 ASP A C 1
ATOM 1399 O O . ASP A 1 174 ? 26.481 5.298 -23.991 1.00 92.44 174 ASP A O 1
ATOM 1403 N N . VAL A 1 175 ? 24.356 5.662 -23.405 1.00 90.44 175 VAL A N 1
ATOM 1404 C CA . VAL A 1 175 ? 23.950 6.144 -24.736 1.00 90.44 175 VAL A CA 1
ATOM 1405 C C . VAL A 1 175 ? 24.591 7.490 -25.065 1.00 90.44 175 VAL A C 1
ATOM 1407 O O . VAL A 1 175 ? 24.981 7.681 -26.213 1.00 90.44 175 VAL A O 1
ATOM 1410 N N . GLN A 1 176 ? 24.706 8.402 -24.093 1.00 84.06 176 GLN A N 1
ATOM 1411 C CA . GLN A 1 176 ? 25.384 9.687 -24.290 1.00 84.06 176 GLN A CA 1
ATOM 1412 C C . GLN A 1 176 ? 26.872 9.513 -24.593 1.00 84.06 176 GLN A C 1
ATOM 1414 O O . GLN A 1 176 ? 27.381 10.211 -25.459 1.00 84.06 176 GLN A O 1
ATOM 1419 N N . ASP A 1 177 ? 27.550 8.573 -23.935 1.00 86.06 177 ASP A N 1
ATOM 1420 C CA . ASP A 1 177 ? 28.976 8.305 -24.167 1.00 86.06 177 ASP A CA 1
ATOM 1421 C C . ASP A 1 177 ? 29.249 7.666 -25.545 1.00 86.06 177 ASP A C 1
ATOM 1423 O O . ASP A 1 177 ? 30.373 7.711 -26.050 1.00 86.06 177 ASP A O 1
ATOM 1427 N N . LEU A 1 178 ? 28.228 7.057 -26.161 1.00 77.44 178 LEU A N 1
ATOM 1428 C CA . LEU A 1 178 ? 28.306 6.390 -27.466 1.00 77.44 178 LEU A CA 1
ATOM 1429 C C . LEU A 1 178 ? 27.945 7.292 -28.662 1.00 77.44 178 LEU A C 1
ATOM 1431 O O . LEU A 1 178 ? 28.103 6.851 -29.805 1.00 77.44 178 LEU A O 1
ATOM 1435 N N . THR A 1 179 ? 27.448 8.509 -28.425 1.00 63.97 179 THR A N 1
ATOM 1436 C CA . THR A 1 179 ? 27.062 9.499 -29.454 1.00 63.97 179 THR A CA 1
ATOM 1437 C C . THR A 1 179 ? 27.978 10.706 -29.453 1.00 63.97 179 THR A C 1
ATOM 1439 O O . THR A 1 179 ? 28.397 11.110 -30.559 1.00 63.97 179 THR A O 1
#

Radius of gyration: 33.67 Å; chains: 1; bounding box: 54×47×124 Å

InterPro domains:
  IPR015649 Schwannomin interacting protein 1, C-terminal [PF10148] (119-179)
  IPR039045 Schwannomin interacting protein 1 [PTHR13103] (115-179)

Sequence (179 aa):
MHWEDLSQRIAELEKQEQERRERAKVSHEEEQRRLKLLVVFTRQGFHNHRNLQLCFINKSDSEDEEGSDTKVSMGTGPNGCHAAGLKQEVATALRTLRDKLLAEQKEKEHVASSSGVAKRKHLERWELQECSVQQLIGLRGSLQLDVHALSSELVTHLLVRDQLRTKQDAMLLDVQDLT

pLDDT: mean 74.38, std 18.9, range [31.95, 97.88]

Secondary structure (DSSP, 8-state):
-HHHHHHHHHHHHHHHHHHHHHHHHHHHHHHHHHHHHHHHHHHHHHH----------------------------------HHHHHHHHHHHHHHHHHHHHHHHHHHHHHHHTT-GGGGPPPPPHHHHHHS-HHHHHHHHHHHHHHHHHHHHHHHHHHHHHHHHHHHHHHHHHHHHHT-

Organism: Scophthalmus maximus (NCBI:txid52904)

Foldseek 3Di:
DVVVVVVVVVVVVVVVVVVVVVVVVVVVVVVVVVVVVVVVVVVVVVVPPPPPPPPPPPPPPDDDDDDDDDDDDDDDDDDDPDPVVVVVVVVVVVVVVVVVVVVVVVVVCVVVVVLCPVVDDDDDPVNVVPDDPVRVVVVVVVVVVSVVVVVVVVVVVVVVVVVVVVVVVVVVVVVVVVD